Protein AF-A0AAE1Z8B3-F1 (afdb_monomer)

Mean predicted aligned error: 20.26 Å

pLDDT: mean 73.86, std 24.24, range [34.59, 98.69]

Radius of gyration: 44.52 Å; Cα contacts (8 Å, |Δi|>4): 5; chains: 1; bounding box: 112×36×107 Å

Secondary structure (DSSP, 8-state):
----------------------------------S--------PPPPHHHHTSHHHHHHHHHHHHHHHHHHHHHHHHHHHHHHHHHHHHHHHHHHHHHHHHHHHHHHHHHHHHHHHHHHHHHHHTS--------------------SSSSSS--

Structure (mmCIF, N/CA/C/O backbone):
data_AF-A0AAE1Z8B3-F1
#
_entry.id   AF-A0AAE1Z8B3-F1
#
loop_
_atom_site.group_PDB
_atom_site.id
_atom_site.type_symbol
_atom_site.label_atom_id
_atom_site.label_alt_id
_atom_site.label_comp_id
_atom_site.label_asym_id
_atom_site.label_entity_id
_atom_site.label_seq_id
_atom_site.pdbx_PDB_ins_code
_atom_site.Cartn_x
_atom_site.Cartn_y
_atom_site.Cartn_z
_atom_site.occupancy
_atom_site.B_iso_or_equiv
_atom_site.auth_seq_id
_atom_site.auth_comp_id
_atom_site.auth_asym_id
_atom_site.auth_atom_id
_atom_site.pdbx_PDB_model_num
ATOM 1 N N . MET A 1 1 ? -29.481 17.816 -47.065 1.00 35.88 1 MET A N 1
ATOM 2 C CA . MET A 1 1 ? -29.629 16.691 -48.016 1.00 35.88 1 MET A CA 1
ATOM 3 C C . MET A 1 1 ? -28.237 16.158 -48.322 1.00 35.88 1 MET A C 1
ATOM 5 O O . MET A 1 1 ? -27.374 16.988 -48.561 1.00 35.88 1 MET A O 1
ATOM 9 N N . SER A 1 2 ? -28.067 14.826 -48.310 1.00 35.00 2 SER A N 1
ATOM 10 C CA . SER A 1 2 ? -26.858 14.029 -48.640 1.00 35.00 2 SER A CA 1
ATOM 11 C C . SER A 1 2 ? -25.637 14.204 -47.714 1.00 35.00 2 SER A C 1
ATOM 13 O O . SER A 1 2 ? -25.143 15.313 -47.590 1.00 35.00 2 SER A O 1
ATOM 15 N N . ALA A 1 3 ? -25.164 13.232 -46.918 1.00 41.22 3 ALA A N 1
ATOM 16 C CA . ALA A 1 3 ? -24.846 11.794 -47.079 1.00 41.22 3 ALA A CA 1
ATOM 17 C C . ALA A 1 3 ? -23.378 11.544 -47.469 1.00 41.22 3 ALA A C 1
ATOM 19 O O . ALA A 1 3 ? -23.018 11.846 -48.595 1.00 41.22 3 ALA A O 1
ATOM 20 N N . PHE A 1 4 ? -22.605 10.947 -46.550 1.00 39.84 4 PHE A N 1
ATOM 21 C CA . PHE A 1 4 ? -21.457 10.039 -46.754 1.00 39.84 4 PHE A CA 1
ATOM 22 C C . PHE A 1 4 ? -21.287 9.273 -45.422 1.00 39.84 4 PHE A C 1
ATOM 24 O O . PHE A 1 4 ? -21.094 9.906 -44.391 1.00 39.84 4 PHE A O 1
ATOM 31 N N . GLN A 1 5 ? -21.778 8.035 -45.331 1.00 43.38 5 GLN A N 1
ATOM 32 C CA . GLN A 1 5 ? -21.128 6.749 -45.653 1.00 43.38 5 GLN A CA 1
ATOM 33 C C . GLN A 1 5 ? -20.282 6.185 -44.498 1.00 43.38 5 GLN A C 1
ATOM 35 O O . GLN A 1 5 ? -19.303 6.788 -44.071 1.00 43.38 5 GLN A O 1
ATOM 40 N N . ASP A 1 6 ? -20.722 5.008 -44.043 1.00 40.16 6 ASP A N 1
ATOM 41 C CA . ASP A 1 6 ? -20.091 4.079 -43.107 1.00 40.16 6 ASP A CA 1
ATOM 42 C C . ASP A 1 6 ? -18.701 3.614 -43.555 1.00 40.16 6 ASP A C 1
ATOM 44 O O . ASP A 1 6 ? -18.489 3.346 -44.738 1.00 40.16 6 ASP A O 1
ATOM 48 N N . VAL A 1 7 ? -17.822 3.372 -42.577 1.00 44.09 7 VAL A N 1
ATOM 49 C CA . VAL A 1 7 ? -16.905 2.221 -42.579 1.00 44.09 7 VAL A CA 1
ATOM 50 C C . VAL A 1 7 ? -16.695 1.730 -41.141 1.00 44.09 7 VAL A C 1
ATOM 52 O O . VAL A 1 7 ? -16.117 2.419 -40.303 1.00 44.09 7 VAL A O 1
ATOM 55 N N . ASP A 1 8 ? -17.169 0.514 -40.876 1.00 35.19 8 ASP A N 1
ATOM 56 C CA . ASP A 1 8 ? -16.829 -0.303 -39.712 1.00 35.19 8 ASP A CA 1
ATOM 57 C C . ASP A 1 8 ? -15.353 -0.736 -39.746 1.00 35.19 8 ASP A C 1
ATOM 59 O O . ASP A 1 8 ? -14.870 -1.156 -40.800 1.00 35.19 8 ASP A O 1
ATOM 63 N N . SER A 1 9 ? -14.670 -0.783 -38.592 1.00 38.78 9 SER A N 1
ATOM 64 C CA . SER A 1 9 ? -13.858 -1.964 -38.224 1.00 38.78 9 SER A CA 1
ATOM 65 C C . SER A 1 9 ? -13.187 -1.889 -36.845 1.00 38.78 9 SER A C 1
ATOM 67 O O . SER A 1 9 ? -12.157 -1.253 -36.660 1.00 38.78 9 SER A O 1
ATOM 69 N N . VAL A 1 10 ? -13.797 -2.630 -35.914 1.00 43.03 10 VAL A N 1
ATOM 70 C CA . VAL A 1 10 ? -13.224 -3.592 -34.944 1.00 43.03 10 VAL A CA 1
ATOM 71 C C . VAL A 1 10 ? -11.944 -3.263 -34.148 1.00 43.03 10 VAL A C 1
ATOM 73 O O . VAL A 1 10 ? -10.842 -3.217 -34.682 1.00 43.03 10 VAL A O 1
ATOM 76 N N . GLY A 1 11 ? -12.101 -3.275 -32.815 1.00 34.59 11 GLY A N 1
ATOM 77 C CA . GLY A 1 11 ? -11.044 -3.512 -31.814 1.00 34.59 11 GLY A CA 1
ATOM 78 C C . GLY A 1 11 ? -11.236 -2.649 -30.560 1.00 34.59 11 GLY A C 1
ATOM 79 O O . GLY A 1 11 ? -10.711 -1.550 -30.491 1.00 34.59 11 GLY A O 1
ATOM 80 N N . SER A 1 12 ? -12.134 -2.991 -29.623 1.00 40.28 12 SER A N 1
ATOM 81 C CA . SER A 1 12 ? -11.823 -3.773 -28.402 1.00 40.28 12 SER A CA 1
ATOM 82 C C . SER A 1 12 ? -10.457 -3.380 -27.808 1.00 40.28 12 SER A C 1
ATOM 84 O O . SER A 1 12 ? -9.436 -3.694 -28.401 1.00 40.28 12 SER A O 1
ATOM 86 N N . THR A 1 13 ? -10.332 -2.661 -26.694 1.00 40.56 13 THR A N 1
ATOM 87 C CA . THR A 1 13 ? -10.971 -2.865 -25.389 1.00 40.56 13 THR A CA 1
ATOM 88 C C . THR A 1 13 ? -11.213 -1.533 -24.680 1.00 40.56 13 THR A C 1
ATOM 90 O O . THR A 1 13 ? -10.333 -0.684 -24.598 1.00 40.56 13 THR A O 1
ATOM 93 N N . SER A 1 14 ? -12.414 -1.408 -24.136 1.00 44.34 14 SER A N 1
ATOM 94 C CA . SER A 1 14 ? -12.981 -0.286 -23.395 1.00 44.34 14 SER A CA 1
ATOM 95 C C . SER A 1 14 ? -12.083 0.341 -22.322 1.00 44.34 14 SER A C 1
ATOM 97 O O . SER A 1 14 ? -11.745 -0.299 -21.322 1.00 44.34 14 SER A O 1
ATOM 99 N N . ASP A 1 15 ? -11.850 1.642 -22.496 1.00 41.06 15 ASP A N 1
ATOM 100 C CA . ASP A 1 15 ? -11.595 2.622 -21.447 1.00 41.06 15 ASP A CA 1
ATOM 101 C C . ASP A 1 15 ? -12.687 2.551 -20.372 1.00 41.06 15 ASP A C 1
ATOM 103 O O . ASP A 1 15 ? -13.871 2.790 -20.629 1.00 41.06 15 ASP A O 1
ATOM 107 N N . VAL A 1 16 ? -12.294 2.243 -19.137 1.00 40.25 16 VAL A N 1
ATOM 108 C CA . VAL A 1 16 ? -13.182 2.335 -17.974 1.00 40.25 16 VAL A CA 1
ATOM 109 C C . VAL A 1 16 ? -13.319 3.812 -17.601 1.00 40.25 16 VAL A C 1
ATOM 111 O O . VAL A 1 16 ? -12.625 4.335 -16.733 1.00 40.25 16 VAL A O 1
ATOM 114 N N . SER A 1 17 ? -14.231 4.499 -18.284 1.00 38.84 17 SER A N 1
ATOM 115 C CA . SER A 1 17 ? -14.744 5.801 -17.863 1.00 38.84 17 SER A CA 1
ATOM 116 C C . SER A 1 17 ? -15.773 5.578 -16.757 1.00 38.84 17 SER A C 1
ATOM 118 O O . SER A 1 17 ? -16.904 5.172 -17.020 1.00 38.84 17 SER A O 1
ATOM 120 N N . ILE A 1 18 ? -15.392 5.810 -15.499 1.00 41.38 18 ILE A N 1
ATOM 121 C CA . ILE A 1 18 ? -16.330 5.749 -14.371 1.00 41.38 18 ILE A CA 1
ATOM 122 C C . ILE A 1 18 ? -17.178 7.026 -14.391 1.00 41.38 18 ILE A C 1
ATOM 124 O O . ILE A 1 18 ? -16.834 8.037 -13.781 1.00 41.38 18 ILE A O 1
ATOM 128 N N . ALA A 1 19 ? -18.294 6.985 -15.115 1.00 41.22 19 ALA A N 1
ATOM 129 C CA . ALA A 1 19 ? -19.344 7.985 -15.007 1.00 41.22 19 ALA A CA 1
ATOM 130 C C . ALA A 1 19 ? -20.072 7.797 -13.666 1.00 41.22 19 ALA A C 1
ATOM 132 O O . ALA A 1 19 ? -20.832 6.845 -13.481 1.00 41.22 19 ALA A O 1
ATOM 133 N N . ILE A 1 20 ? -19.843 8.711 -12.719 1.00 44.25 20 ILE A N 1
ATOM 134 C CA . ILE A 1 20 ? -20.653 8.821 -11.501 1.00 44.25 20 ILE A CA 1
ATOM 135 C C . ILE A 1 20 ? -22.022 9.356 -11.926 1.00 44.25 20 ILE A C 1
ATOM 137 O O . ILE A 1 20 ? -22.218 10.561 -12.073 1.00 44.25 20 ILE A O 1
ATOM 141 N N . THR A 1 21 ? -22.968 8.450 -12.160 1.00 43.41 21 THR A N 1
ATOM 142 C CA . THR A 1 21 ? -24.375 8.801 -12.353 1.00 43.41 21 THR A CA 1
ATOM 143 C C . THR A 1 21 ? -25.121 8.589 -11.041 1.00 43.41 21 THR A C 1
ATOM 145 O O . THR A 1 21 ? -25.318 7.477 -10.560 1.00 43.41 21 THR A O 1
ATOM 148 N N . SER A 1 22 ? -25.505 9.705 -10.427 1.00 45.56 22 SER A N 1
ATOM 149 C CA . SER A 1 22 ? -26.472 9.752 -9.336 1.00 45.56 22 SER A CA 1
ATOM 150 C C . SER A 1 22 ? -27.870 9.452 -9.882 1.00 45.56 22 SER A C 1
ATOM 152 O O . SER A 1 22 ? -28.371 10.216 -10.705 1.00 45.56 22 SER A O 1
ATOM 154 N N . SER A 1 23 ? -28.519 8.385 -9.414 1.00 41.25 23 SER A N 1
ATOM 155 C CA . SER A 1 23 ? -29.980 8.173 -9.476 1.00 41.25 23 SER A CA 1
ATOM 156 C C . SER A 1 23 ? -30.332 7.014 -8.541 1.00 41.25 23 SER A C 1
ATOM 158 O O . SER A 1 23 ? -29.792 5.923 -8.669 1.00 41.25 23 SER A O 1
ATOM 160 N N . SER A 1 24 ? -30.891 7.320 -7.372 1.00 43.62 24 SER A N 1
ATOM 161 C CA . SER A 1 24 ? -32.326 7.458 -7.073 1.00 43.62 24 SER A CA 1
ATOM 162 C C . SER A 1 24 ? -32.926 6.114 -6.646 1.00 43.62 24 SER A C 1
ATOM 164 O O . SER A 1 24 ? -32.829 5.094 -7.319 1.00 43.62 24 SER A O 1
ATOM 166 N N . ALA A 1 25 ? -33.454 6.112 -5.423 1.00 53.47 25 ALA A N 1
ATOM 167 C CA . ALA A 1 25 ? -33.958 4.935 -4.741 1.00 53.47 25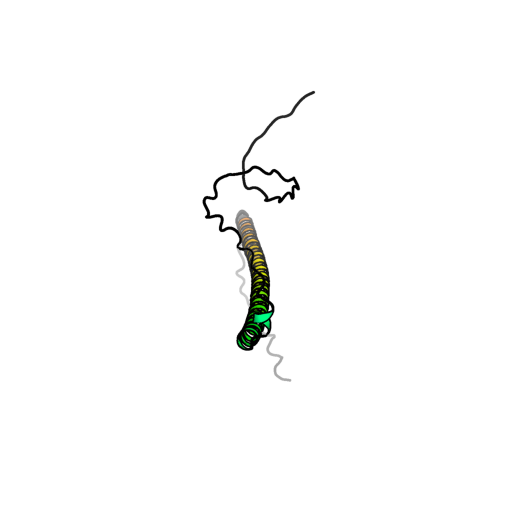 ALA A CA 1
ATOM 168 C C . ALA A 1 25 ? -35.072 4.260 -5.550 1.00 53.47 25 ALA A C 1
ATOM 170 O O . ALA A 1 25 ? -36.064 4.899 -5.889 1.00 53.47 25 ALA A O 1
ATOM 171 N N . SER A 1 26 ? -34.933 2.957 -5.786 1.00 46.88 26 SER A N 1
ATOM 172 C CA . SER A 1 26 ? -36.046 2.083 -6.150 1.00 46.88 26 SER A CA 1
ATOM 173 C C . SER A 1 26 ? -36.059 0.919 -5.172 1.00 46.88 26 SER A C 1
ATOM 175 O O . SER A 1 26 ? -35.168 0.072 -5.157 1.00 46.88 26 SER A O 1
ATOM 177 N N . ALA A 1 27 ? -37.038 0.962 -4.272 1.00 54.38 27 ALA A N 1
ATOM 178 C CA . ALA A 1 27 ? -37.368 -0.126 -3.377 1.00 54.38 27 ALA A CA 1
ATOM 179 C C . ALA A 1 27 ? -38.145 -1.170 -4.182 1.00 54.38 27 ALA A C 1
ATOM 181 O O . ALA A 1 27 ? -39.362 -1.073 -4.303 1.00 54.38 27 ALA A O 1
ATOM 182 N N . GLU A 1 28 ? -37.443 -2.159 -4.723 1.00 45.84 28 GLU A N 1
ATOM 183 C CA . GLU A 1 28 ? -38.076 -3.398 -5.162 1.00 45.84 28 GLU A CA 1
ATOM 184 C C . GLU A 1 28 ? -37.699 -4.499 -4.176 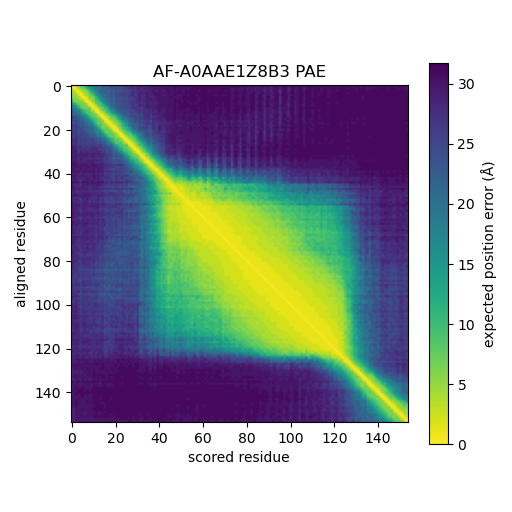1.00 45.84 28 GLU A C 1
ATOM 186 O O . GLU A 1 28 ? -36.536 -4.874 -4.009 1.00 45.84 28 GLU A O 1
ATOM 191 N N . GLY A 1 29 ? -38.715 -4.939 -3.432 1.00 56.16 29 GLY A N 1
ATOM 192 C CA . GLY A 1 29 ? -38.633 -6.057 -2.512 1.00 56.16 29 GLY A CA 1
ATOM 193 C C . GLY A 1 29 ? -38.320 -7.329 -3.284 1.00 56.16 29 GLY A C 1
ATOM 194 O O . GLY A 1 29 ? -39.188 -7.904 -3.928 1.00 56.16 29 GLY A O 1
ATOM 195 N N . SER A 1 30 ? -37.069 -7.771 -3.198 1.00 53.62 30 SER A N 1
ATOM 196 C CA . SER A 1 30 ? -36.680 -9.130 -3.552 1.00 53.62 30 SER A CA 1
ATOM 197 C C . SER A 1 30 ? -36.809 -9.999 -2.305 1.00 53.62 30 SER A C 1
ATOM 199 O O . SER A 1 30 ? -35.861 -10.172 -1.532 1.00 53.62 30 SER A O 1
ATOM 201 N N . ASP A 1 31 ? -38.007 -10.541 -2.117 1.00 56.28 31 ASP A N 1
ATOM 202 C CA . ASP A 1 31 ? -38.285 -11.626 -1.187 1.00 56.28 31 ASP A CA 1
ATOM 203 C C . ASP A 1 31 ? -37.477 -12.863 -1.587 1.00 56.28 31 ASP A C 1
ATOM 205 O O . ASP A 1 31 ? -37.822 -13.541 -2.547 1.00 56.28 31 ASP A O 1
ATOM 209 N N . CYS A 1 32 ? -36.386 -13.139 -0.869 1.00 54.72 32 CYS A N 1
ATOM 210 C CA . CYS A 1 32 ? -35.898 -14.486 -0.533 1.00 54.72 32 CYS A CA 1
ATOM 211 C C . CYS A 1 32 ? -34.593 -14.383 0.270 1.00 54.72 32 CYS A C 1
ATOM 213 O O . CYS A 1 32 ? -33.498 -14.676 -0.201 1.00 54.72 32 CYS A O 1
ATOM 215 N N . CYS A 1 33 ? -34.713 -13.995 1.538 1.00 44.44 33 CYS A N 1
ATOM 216 C CA . CYS A 1 33 ? -33.738 -14.372 2.554 1.00 44.44 33 CYS A CA 1
ATOM 217 C C . CYS A 1 33 ? -34.459 -15.190 3.616 1.00 44.44 33 CYS A C 1
ATOM 219 O O . CYS A 1 33 ? -34.925 -14.656 4.618 1.00 44.44 33 CYS A O 1
ATOM 221 N N . SER A 1 34 ? -34.498 -16.511 3.440 1.00 53.41 34 SER A N 1
ATOM 222 C CA . SER A 1 34 ? -34.797 -17.446 4.529 1.00 53.41 34 SER A CA 1
ATOM 223 C C . SER A 1 34 ? -33.608 -17.534 5.499 1.00 53.41 34 SER A C 1
ATOM 225 O O . SER A 1 34 ? -33.146 -18.614 5.850 1.00 53.41 34 SER A O 1
ATOM 227 N N . SER A 1 35 ? -33.075 -16.388 5.928 1.00 63.22 35 SER A N 1
ATOM 228 C CA . SER A 1 35 ? -32.294 -16.321 7.158 1.00 63.22 35 SER A CA 1
ATOM 229 C C . SER A 1 35 ? -33.293 -16.240 8.303 1.00 63.22 35 SER A C 1
ATOM 231 O O . SER A 1 35 ? -34.241 -15.460 8.203 1.00 63.22 35 SER A O 1
ATOM 233 N N . PRO A 1 36 ? -33.121 -16.990 9.405 1.00 59.31 36 PRO A N 1
ATOM 234 C CA . PRO A 1 36 ? -33.946 -16.788 10.581 1.00 59.31 36 PRO A CA 1
ATOM 235 C C . PRO A 1 36 ? -33.818 -15.321 10.987 1.00 59.31 36 PRO A C 1
ATOM 237 O O . PRO A 1 36 ? -32.760 -14.900 11.463 1.00 59.31 36 PRO A O 1
ATOM 240 N N . CYS A 1 37 ? -34.880 -14.540 10.781 1.00 59.06 37 CYS A N 1
ATOM 241 C CA . CYS A 1 37 ? -35.036 -13.213 11.346 1.00 59.06 37 CYS A CA 1
ATOM 242 C C . CYS A 1 37 ? -35.009 -13.385 12.863 1.00 59.06 37 CYS A C 1
ATOM 244 O O . CYS A 1 37 ? -36.045 -13.528 13.510 1.00 59.06 37 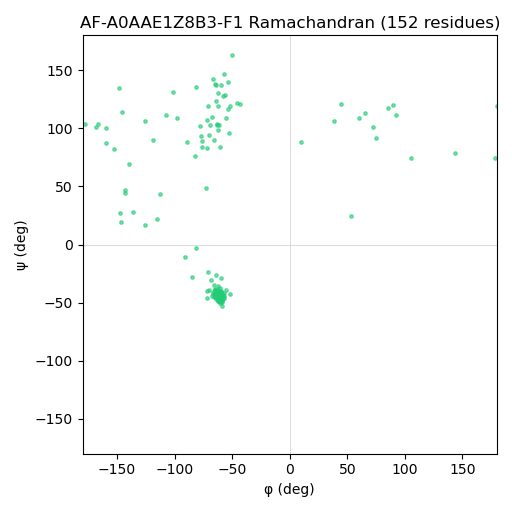CYS A O 1
ATOM 246 N N . ARG A 1 38 ? -33.810 -13.443 13.453 1.00 62.84 38 ARG A N 1
ATOM 247 C CA . ARG A 1 38 ? -33.657 -13.367 14.897 1.00 62.84 38 ARG A CA 1
ATOM 248 C C . ARG A 1 38 ? -34.179 -11.996 15.267 1.00 62.84 38 ARG A C 1
ATOM 250 O O . ARG A 1 38 ? -33.510 -10.992 15.027 1.00 62.84 38 ARG A O 1
ATOM 257 N N . SER A 1 39 ? -35.395 -11.974 15.807 1.00 68.94 39 SER A N 1
ATOM 258 C CA . SER A 1 39 ? -35.973 -10.793 16.422 1.00 68.94 39 SER A CA 1
ATOM 259 C C . SER A 1 39 ? -34.885 -10.154 17.277 1.00 68.94 39 SER A C 1
ATOM 261 O O . SER A 1 39 ? -34.244 -10.806 18.110 1.00 68.94 39 SER A O 1
ATOM 263 N N . ARG A 1 40 ? -34.569 -8.896 16.966 1.00 68.31 40 ARG A N 1
ATOM 264 C CA . ARG A 1 40 ? -33.513 -8.147 17.637 1.00 68.31 40 ARG A CA 1
ATOM 265 C C . ARG A 1 40 ? -33.939 -8.050 19.098 1.00 68.31 40 ARG A C 1
ATOM 267 O O . ARG A 1 40 ? -34.817 -7.253 19.423 1.00 68.31 40 ARG A O 1
ATOM 274 N N . LYS A 1 41 ? -33.405 -8.931 19.957 1.00 69.00 41 LYS A N 1
ATOM 275 C CA . LYS A 1 41 ? -33.736 -8.945 21.385 1.00 69.00 41 LYS A CA 1
ATOM 276 C C . LYS A 1 41 ? -33.478 -7.538 21.899 1.00 69.00 41 LYS A C 1
ATOM 278 O O . LYS A 1 41 ? -32.350 -7.048 21.818 1.00 69.00 41 LYS A O 1
ATOM 283 N N . ARG A 1 42 ? -34.533 -6.867 22.365 1.00 73.56 42 ARG A N 1
ATOM 284 C CA . ARG A 1 42 ? -34.360 -5.615 23.090 1.00 73.56 42 ARG A CA 1
ATOM 285 C C . ARG A 1 42 ? -33.558 -5.982 24.331 1.00 73.56 42 ARG A C 1
ATOM 287 O O . ARG A 1 42 ? -33.964 -6.861 25.085 1.00 73.56 42 ARG A O 1
ATOM 294 N N . TYR A 1 43 ? -32.378 -5.392 24.474 1.00 75.06 43 TYR A N 1
ATOM 295 C CA . TYR A 1 43 ? -31.608 -5.555 25.694 1.00 75.06 43 TYR A CA 1
ATOM 296 C C . TYR A 1 43 ? -32.387 -4.847 26.794 1.00 75.06 43 TYR A C 1
ATOM 298 O O . TYR A 1 43 ? -32.513 -3.623 26.773 1.00 75.06 43 TYR A O 1
ATOM 306 N N . GLU A 1 44 ? -32.958 -5.619 27.710 1.00 79.81 44 GLU A N 1
ATOM 307 C CA . GLU A 1 44 ? -33.567 -5.057 28.904 1.00 79.81 44 GLU A CA 1
ATOM 308 C C . GLU A 1 44 ? -32.485 -4.391 29.754 1.00 79.81 44 GLU A C 1
ATOM 310 O O . GLU A 1 44 ? -31.361 -4.889 29.894 1.00 79.81 44 GLU A O 1
ATOM 315 N N . CYS A 1 45 ? -32.818 -3.220 30.293 1.00 80.94 45 CYS A N 1
ATOM 316 C CA . CYS A 1 45 ? -31.936 -2.518 31.206 1.00 80.94 45 CYS A CA 1
ATOM 317 C C . CYS A 1 45 ? -31.715 -3.378 32.450 1.00 80.94 45 CYS A C 1
ATOM 319 O O . CYS A 1 45 ? -32.667 -3.839 33.073 1.00 80.94 45 CYS A O 1
ATOM 321 N N . VAL A 1 46 ? -30.449 -3.546 32.837 1.00 84.62 46 VAL A N 1
ATOM 322 C CA . VAL A 1 46 ? -30.101 -4.197 34.105 1.00 84.62 46 VAL A CA 1
ATOM 323 C C . VAL A 1 46 ? -30.810 -3.448 35.246 1.00 84.62 46 VAL A C 1
ATOM 325 O O . VAL A 1 46 ? -30.664 -2.222 35.308 1.00 84.62 46 VAL A O 1
ATOM 328 N N . PRO A 1 47 ? -31.546 -4.136 36.139 1.00 89.81 47 PRO A N 1
ATOM 329 C CA . PRO A 1 47 ? -32.197 -3.516 37.292 1.00 89.81 47 PRO A CA 1
ATOM 330 C C . PRO A 1 47 ? -31.225 -2.703 38.158 1.00 89.81 47 PRO A C 1
ATOM 332 O O . PRO A 1 47 ? -30.098 -3.136 38.404 1.00 89.81 47 PRO A O 1
ATOM 335 N N . GLU A 1 48 ? -31.662 -1.537 38.645 1.00 85.12 48 GLU A N 1
ATOM 336 C CA . GLU A 1 48 ? -30.873 -0.617 39.491 1.00 85.12 48 GLU A CA 1
ATOM 337 C C . GLU A 1 48 ? -30.240 -1.318 40.704 1.00 85.12 48 GLU A C 1
ATOM 339 O O . GLU A 1 48 ? -29.053 -1.139 40.972 1.00 85.12 48 GLU A O 1
ATOM 344 N N . SER A 1 49 ? -30.999 -2.189 41.374 1.00 87.12 49 SER A N 1
ATOM 345 C CA . SER A 1 49 ? -30.555 -2.948 42.551 1.00 87.12 49 SER A CA 1
ATOM 346 C C . SER A 1 49 ? -29.344 -3.844 42.284 1.00 87.12 49 SER A C 1
ATOM 348 O O . SER A 1 49 ? -28.539 -4.088 43.177 1.00 87.12 49 SER A O 1
ATOM 350 N N . ILE A 1 50 ? -29.183 -4.320 41.048 1.00 86.81 50 ILE A N 1
ATOM 351 C CA . ILE A 1 50 ? -28.077 -5.197 40.655 1.00 86.81 50 ILE A CA 1
ATOM 352 C C . ILE A 1 50 ? -26.839 -4.369 40.295 1.00 86.81 50 ILE A C 1
ATOM 354 O O . ILE A 1 50 ? -25.711 -4.829 40.491 1.00 86.81 50 ILE A O 1
ATOM 358 N N . LYS A 1 51 ? -27.019 -3.125 39.826 1.00 87.12 51 LYS A N 1
ATOM 359 C CA . LYS A 1 51 ? -25.919 -2.254 39.381 1.00 87.12 51 LYS A CA 1
ATOM 360 C C . LYS A 1 51 ? -24.950 -1.874 40.501 1.00 87.12 51 LYS A C 1
ATOM 362 O O . LYS A 1 51 ? -23.790 -1.585 40.214 1.00 87.12 51 LYS A O 1
ATOM 367 N N . THR A 1 52 ? -25.414 -1.874 41.747 1.00 88.94 52 THR A N 1
ATOM 368 C CA . THR A 1 52 ? -24.612 -1.540 42.931 1.00 88.94 52 THR A CA 1
ATOM 369 C C . THR A 1 52 ? -23.942 -2.761 43.560 1.00 88.94 52 THR A C 1
ATOM 371 O O . THR A 1 52 ? -23.062 -2.603 44.403 1.00 88.94 52 THR A O 1
ATOM 374 N N . THR A 1 53 ? -24.303 -3.982 43.141 1.00 94.38 53 THR A N 1
ATOM 375 C CA . THR A 1 53 ? -23.711 -5.199 43.707 1.00 94.38 53 THR A CA 1
ATOM 376 C C . THR A 1 53 ? -22.207 -5.271 43.396 1.00 94.38 53 THR A C 1
ATOM 378 O O . THR A 1 53 ? -21.803 -5.020 42.253 1.00 94.38 53 THR A O 1
ATOM 381 N N . PRO A 1 54 ? -21.351 -5.658 44.364 1.00 95.19 54 PRO A N 1
ATOM 382 C CA . PRO A 1 54 ? -19.899 -5.667 44.171 1.00 95.19 54 PRO A CA 1
ATOM 383 C C . PRO A 1 54 ? -19.456 -6.502 42.964 1.00 95.19 54 PRO A C 1
ATOM 385 O O . PRO A 1 54 ? -18.591 -6.081 42.199 1.00 95.19 54 PRO A O 1
ATOM 388 N N . ASN A 1 55 ? -20.096 -7.656 42.740 1.00 94.75 55 ASN A N 1
ATOM 389 C CA . ASN A 1 55 ? -19.787 -8.540 41.615 1.00 94.75 55 ASN A CA 1
ATOM 390 C C . ASN A 1 55 ? -20.040 -7.849 40.264 1.00 94.75 55 ASN A C 1
ATOM 392 O O . ASN A 1 55 ? -19.146 -7.817 39.411 1.00 94.75 55 ASN A O 1
ATOM 396 N N . TYR A 1 56 ? -21.212 -7.225 40.097 1.00 94.25 56 TYR A N 1
ATOM 397 C CA . TYR A 1 56 ? -21.543 -6.486 38.881 1.00 94.25 56 TYR A CA 1
ATOM 398 C C . TYR A 1 56 ? -20.561 -5.335 38.649 1.00 94.25 56 TYR A C 1
ATOM 400 O O . TYR A 1 56 ? -20.034 -5.186 37.545 1.00 94.25 56 TYR A O 1
ATOM 408 N N . VAL A 1 57 ? -20.237 -4.563 39.691 1.00 94.94 57 VAL A N 1
ATOM 409 C CA . VAL A 1 57 ? -19.260 -3.468 39.604 1.00 94.94 57 VAL A CA 1
ATOM 410 C C . VAL A 1 57 ? -17.891 -3.991 39.154 1.00 94.94 57 VAL A C 1
ATOM 412 O O . VAL A 1 57 ? -17.332 -3.492 38.170 1.00 94.94 57 VAL A O 1
ATOM 415 N N . SER A 1 58 ? -17.370 -5.051 39.780 1.00 97.12 58 SER A N 1
ATOM 416 C CA . SER A 1 58 ? -16.103 -5.675 39.379 1.00 97.12 58 SER A CA 1
ATOM 417 C C . SER A 1 58 ? -16.142 -6.215 37.946 1.00 97.12 58 SER A C 1
ATOM 419 O O . SER A 1 58 ? -15.153 -6.118 37.213 1.00 97.12 58 SER A O 1
ATOM 421 N N . GLN A 1 59 ? -17.270 -6.777 37.506 1.00 96.19 59 GLN A N 1
ATOM 422 C CA . GLN A 1 59 ? -17.443 -7.250 36.134 1.00 96.19 59 GLN A CA 1
ATOM 423 C C . GLN A 1 59 ? -17.438 -6.090 35.130 1.00 96.19 59 GLN A C 1
ATOM 425 O O . GLN A 1 59 ? -16.766 -6.178 34.100 1.00 96.19 59 GLN A O 1
ATOM 430 N N . ARG A 1 60 ? -18.110 -4.973 35.434 1.00 96.19 60 ARG A N 1
ATOM 431 C CA . ARG A 1 60 ? -18.124 -3.772 34.583 1.00 96.19 60 ARG A CA 1
ATOM 432 C C . ARG A 1 60 ? -16.750 -3.123 34.479 1.00 96.19 60 ARG A C 1
ATOM 434 O O . ARG A 1 60 ? -16.375 -2.712 33.383 1.00 96.19 60 ARG A O 1
ATOM 441 N N . ILE A 1 61 ? -15.983 -3.071 35.568 1.00 96.94 61 ILE A N 1
ATOM 442 C CA . ILE A 1 61 ? -14.604 -2.559 35.556 1.00 96.94 61 ILE A CA 1
ATOM 443 C C . ILE A 1 61 ? -13.722 -3.427 34.651 1.00 96.94 61 ILE A C 1
ATOM 445 O O . ILE A 1 61 ? -13.047 -2.903 33.759 1.00 96.94 61 ILE A O 1
ATOM 449 N N . ARG A 1 62 ? -13.779 -4.758 34.814 1.00 97.69 62 ARG A N 1
ATOM 450 C CA . ARG A 1 62 ? -13.043 -5.704 33.961 1.00 97.69 62 ARG A CA 1
ATOM 451 C C . ARG A 1 62 ? -13.433 -5.563 32.493 1.00 97.69 62 ARG A C 1
ATOM 453 O O . ARG A 1 62 ? -12.558 -5.444 31.639 1.00 97.69 62 ARG A O 1
ATOM 460 N N . ASN A 1 63 ? -14.732 -5.502 32.203 1.00 97.69 63 ASN A N 1
ATOM 461 C CA . ASN A 1 63 ? -15.230 -5.344 30.841 1.00 97.69 63 ASN A CA 1
ATOM 462 C C . ASN A 1 63 ? -14.790 -4.007 30.225 1.00 97.69 63 ASN A C 1
ATOM 464 O O . ASN A 1 63 ? -14.270 -3.994 29.115 1.00 97.69 63 ASN A O 1
ATOM 468 N N . ARG A 1 64 ? -14.892 -2.892 30.960 1.00 98.06 64 ARG A N 1
ATOM 469 C CA . ARG A 1 64 ? -14.437 -1.575 30.488 1.00 98.06 64 ARG A CA 1
ATOM 470 C C . ARG A 1 64 ? -12.943 -1.575 30.161 1.00 98.06 64 ARG A C 1
ATOM 472 O O . ARG A 1 64 ? -12.545 -1.008 29.145 1.00 98.06 64 ARG A O 1
ATOM 479 N N . SER A 1 65 ? -12.129 -2.229 30.991 1.00 98.06 65 SER A N 1
ATOM 480 C CA . SER A 1 65 ? -10.693 -2.401 30.742 1.00 98.06 65 SER A CA 1
ATOM 481 C C . SER A 1 65 ? -10.431 -3.243 29.489 1.00 98.06 65 SER A C 1
ATOM 483 O O . SER A 1 65 ? -9.662 -2.831 28.620 1.00 98.06 65 SER A O 1
ATOM 485 N N . ALA A 1 66 ? -11.128 -4.373 29.338 1.00 98.19 66 ALA A N 1
ATOM 486 C CA . ALA A 1 66 ? -11.012 -5.238 28.165 1.00 98.19 66 ALA A CA 1
ATOM 487 C C . ALA A 1 66 ? -11.415 -4.516 26.869 1.00 98.19 66 ALA A C 1
ATOM 489 O O . ALA A 1 66 ? -10.679 -4.564 25.886 1.00 98.19 66 ALA A O 1
ATOM 490 N N . VAL A 1 67 ? -12.529 -3.777 26.882 1.00 98.19 67 VAL A N 1
ATOM 491 C CA . VAL A 1 67 ? -12.996 -2.989 25.731 1.00 98.19 67 VAL A CA 1
ATOM 492 C C . VAL A 1 67 ? -11.995 -1.896 25.369 1.00 98.19 67 VAL A C 1
ATOM 494 O O . VAL A 1 67 ? -11.719 -1.699 24.188 1.00 98.19 67 VAL A O 1
ATOM 497 N N . ARG A 1 68 ? -11.410 -1.203 26.356 1.00 98.00 68 ARG A N 1
ATOM 498 C CA . ARG A 1 68 ? -10.367 -0.199 26.095 1.00 98.00 68 ARG A CA 1
ATOM 499 C C . ARG A 1 68 ? -9.154 -0.831 25.411 1.00 98.00 68 ARG A C 1
ATOM 501 O O . ARG A 1 68 ? -8.737 -0.346 24.367 1.00 98.00 68 ARG A O 1
ATOM 508 N N . LYS A 1 69 ? -8.636 -1.939 25.952 1.00 97.94 69 LYS A N 1
ATOM 509 C CA . LYS A 1 69 ? -7.497 -2.668 25.364 1.00 97.94 69 LYS A CA 1
ATOM 510 C C . LYS A 1 69 ? -7.793 -3.144 23.944 1.00 97.94 69 LYS A C 1
ATOM 512 O O . LYS A 1 69 ? -6.946 -3.008 23.069 1.00 97.94 69 LYS A O 1
ATOM 517 N N . PHE A 1 70 ? -8.995 -3.671 23.712 1.00 98.06 70 PHE A N 1
ATOM 518 C CA . PHE A 1 70 ? -9.426 -4.097 22.386 1.00 98.06 70 PHE A CA 1
ATOM 519 C C . PHE A 1 70 ? -9.425 -2.929 21.396 1.00 98.06 70 PHE A C 1
ATOM 521 O O . PHE A 1 70 ? -8.838 -3.046 20.328 1.00 98.06 70 PHE A O 1
ATOM 528 N N . ARG A 1 71 ? -10.011 -1.783 21.767 1.00 98.00 71 ARG A N 1
ATOM 529 C CA . ARG A 1 71 ? -10.063 -0.595 20.900 1.00 98.00 71 ARG A CA 1
ATOM 530 C C . ARG A 1 71 ? -8.675 -0.075 20.536 1.00 98.00 71 ARG A C 1
ATOM 532 O O . ARG A 1 71 ? -8.427 0.184 19.364 1.00 98.00 71 ARG A O 1
ATOM 539 N N . GLU A 1 72 ? -7.769 0.019 21.507 1.00 97.69 72 GLU A N 1
ATOM 540 C CA . GLU A 1 72 ? -6.383 0.432 21.249 1.00 97.69 72 GLU A CA 1
ATOM 541 C C . GLU A 1 72 ? -5.653 -0.558 20.332 1.00 97.69 72 GLU A C 1
ATOM 543 O O . GLU A 1 72 ? -4.990 -0.164 19.370 1.00 97.69 72 GLU A 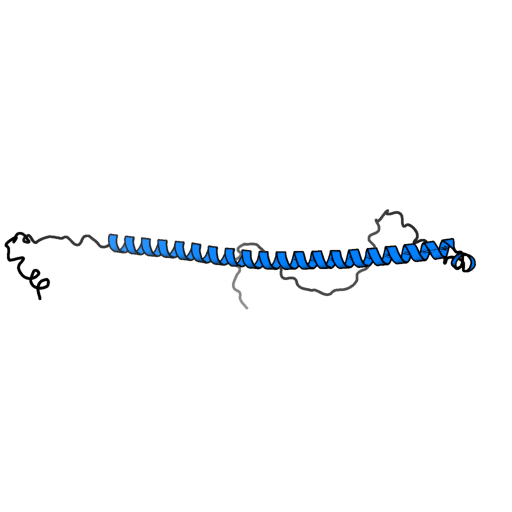O 1
ATOM 548 N N . LYS A 1 73 ? -5.825 -1.866 20.565 1.00 97.81 73 LYS A N 1
ATOM 549 C CA . LYS A 1 73 ? -5.252 -2.898 19.693 1.00 97.81 73 LYS A CA 1
ATOM 550 C C . LYS A 1 73 ? -5.788 -2.785 18.265 1.00 97.81 73 LYS A C 1
ATOM 552 O O . LYS A 1 73 ? -5.003 -2.831 17.323 1.00 97.81 73 LYS A O 1
ATOM 557 N N . SER A 1 74 ? -7.094 -2.606 18.091 1.00 97.00 74 SER A N 1
ATOM 558 C CA . SER A 1 74 ? -7.699 -2.454 16.766 1.00 97.00 74 SER A CA 1
ATOM 559 C C . SER A 1 74 ? -7.201 -1.194 16.059 1.00 97.00 74 SER A C 1
ATOM 561 O O . SER A 1 74 ? -6.798 -1.278 14.905 1.00 97.00 74 SER A O 1
ATOM 563 N N . LYS A 1 75 ? -7.124 -0.054 16.759 1.00 97.25 75 LYS A N 1
ATOM 564 C CA . LYS A 1 75 ? -6.611 1.205 16.196 1.00 97.25 75 LYS A CA 1
ATOM 565 C C . LYS A 1 75 ? -5.155 1.081 15.744 1.00 97.25 75 LYS A C 1
ATOM 567 O O . LYS A 1 75 ? -4.810 1.484 14.640 1.00 97.25 75 LYS A O 1
ATOM 572 N N . THR A 1 76 ? -4.303 0.498 16.584 1.00 96.94 76 THR A N 1
ATOM 573 C CA . THR A 1 76 ? -2.882 0.299 16.251 1.00 96.94 76 THR A CA 1
ATOM 574 C C . THR A 1 76 ? -2.669 -0.726 15.141 1.00 96.94 76 THR A C 1
ATOM 576 O O . THR A 1 76 ? -1.710 -0.604 14.385 1.00 96.94 76 THR A O 1
ATOM 579 N N . THR A 1 77 ? -3.548 -1.723 15.027 1.00 97.56 77 THR A N 1
ATOM 580 C CA . THR A 1 77 ? -3.502 -2.703 13.934 1.00 97.56 77 THR A CA 1
ATOM 581 C C . THR A 1 77 ? -3.923 -2.066 12.614 1.00 97.56 77 THR A C 1
ATOM 583 O O . THR A 1 77 ? -3.207 -2.232 11.634 1.00 97.56 77 THR A O 1
ATOM 586 N N . ALA A 1 78 ? -5.013 -1.291 12.606 1.00 97.56 78 ALA A N 1
ATOM 587 C CA . ALA A 1 78 ? -5.472 -0.569 11.421 1.00 97.56 78 ALA A CA 1
ATOM 588 C C . ALA A 1 78 ? -4.395 0.394 10.906 1.00 97.56 78 ALA A C 1
ATOM 590 O O . ALA A 1 78 ? -4.005 0.303 9.749 1.00 97.56 78 ALA A O 1
ATOM 591 N N . LYS A 1 79 ? -3.809 1.206 11.798 1.00 97.50 79 LYS A N 1
ATOM 592 C CA . LYS A 1 79 ? -2.715 2.110 11.424 1.00 97.50 79 LYS A CA 1
ATOM 593 C C . LYS A 1 79 ? -1.522 1.364 10.814 1.00 97.50 79 LYS A C 1
ATOM 595 O O . LYS A 1 79 ? -1.005 1.763 9.785 1.00 97.50 79 LYS A O 1
ATOM 600 N N . ARG A 1 80 ? -1.105 0.238 11.409 1.00 97.88 80 ARG A N 1
ATOM 601 C CA . ARG A 1 80 ? -0.006 -0.570 10.850 1.00 97.88 80 ARG A CA 1
ATOM 602 C C . ARG A 1 80 ? -0.319 -1.122 9.460 1.00 97.88 80 ARG A C 1
ATOM 604 O O . ARG A 1 80 ? 0.595 -1.254 8.656 1.00 97.88 80 ARG A O 1
ATOM 611 N N . GLN A 1 81 ? -1.571 -1.483 9.194 1.00 98.06 81 GLN A N 1
ATOM 612 C CA . GLN A 1 81 ? -1.990 -1.948 7.872 1.00 98.06 81 GLN A CA 1
ATOM 613 C C . GLN A 1 81 ? -1.993 -0.806 6.851 1.00 98.06 81 GLN A C 1
ATOM 615 O O . GLN A 1 81 ? -1.553 -1.016 5.726 1.00 98.06 81 GLN A O 1
ATOM 620 N N . GLU A 1 82 ? -2.426 0.390 7.252 1.00 98.00 82 GLU A N 1
ATOM 621 C CA . GLU A 1 82 ? -2.343 1.602 6.427 1.00 98.00 82 GLU A CA 1
ATOM 622 C C . GLU A 1 82 ? -0.885 1.932 6.077 1.00 98.00 82 GLU A C 1
ATOM 624 O O . GLU A 1 82 ? -0.559 2.035 4.896 1.00 98.00 82 GLU A O 1
ATOM 629 N N . ASP A 1 83 ? 0.011 1.971 7.070 1.00 98.19 83 ASP A N 1
ATOM 630 C CA . ASP A 1 83 ? 1.441 2.251 6.866 1.00 98.19 83 ASP A CA 1
ATOM 631 C C . ASP A 1 83 ? 2.095 1.215 5.917 1.00 98.19 83 ASP A C 1
ATOM 633 O O . ASP A 1 83 ? 2.918 1.544 5.060 1.00 98.19 83 ASP A O 1
ATOM 637 N N . GLN A 1 84 ? 1.724 -0.067 6.045 1.00 98.38 84 GLN A N 1
ATOM 638 C CA . GLN A 1 84 ? 2.209 -1.132 5.157 1.00 98.38 84 GLN A CA 1
ATOM 639 C C . GLN A 1 84 ? 1.697 -0.975 3.726 1.00 98.38 84 GLN A C 1
ATOM 641 O O . GLN A 1 84 ? 2.454 -1.208 2.780 1.00 98.38 84 GLN A O 1
ATOM 646 N N . LEU A 1 85 ? 0.428 -0.600 3.563 1.00 98.31 85 LEU A N 1
ATOM 647 C CA . LEU A 1 85 ? -0.168 -0.365 2.255 1.00 98.31 85 LEU A CA 1
ATOM 648 C C . LEU A 1 85 ? 0.498 0.827 1.562 1.00 98.31 85 LEU A C 1
ATOM 650 O O . LEU A 1 85 ? 0.851 0.723 0.390 1.00 98.31 85 LEU A O 1
ATOM 654 N N . GLU A 1 86 ? 0.730 1.920 2.287 1.00 98.38 86 GLU A N 1
ATOM 655 C CA . GLU A 1 86 ? 1.418 3.103 1.769 1.00 98.38 86 GLU A CA 1
ATOM 656 C C . GLU A 1 86 ? 2.835 2.764 1.286 1.00 98.38 86 GLU A C 1
ATOM 658 O O . GLU A 1 86 ? 3.206 3.085 0.153 1.00 98.38 86 GLU A O 1
ATOM 663 N N . LEU A 1 87 ? 3.604 2.022 2.091 1.00 98.38 87 LEU A N 1
ATOM 664 C CA . LEU A 1 87 ? 4.935 1.560 1.697 1.00 98.38 87 LEU A CA 1
ATOM 665 C C . LEU A 1 87 ? 4.889 0.681 0.438 1.00 98.38 87 LEU A C 1
ATOM 667 O O . LEU A 1 87 ? 5.755 0.794 -0.435 1.00 98.38 87 LEU A O 1
ATOM 671 N N . LEU A 1 88 ? 3.899 -0.208 0.339 1.00 98.56 88 LEU A N 1
ATOM 672 C CA . LEU A 1 88 ? 3.736 -1.084 -0.817 1.00 98.56 88 LEU A CA 1
ATOM 673 C C . LEU A 1 88 ? 3.414 -0.280 -2.084 1.00 98.56 88 LEU A C 1
ATOM 675 O O . LEU A 1 88 ? 3.997 -0.545 -3.134 1.00 98.56 88 LEU A O 1
ATOM 679 N N . LEU A 1 89 ? 2.538 0.722 -1.979 1.00 98.44 89 LEU A N 1
ATOM 680 C CA . LEU A 1 89 ? 2.184 1.614 -3.084 1.00 98.44 89 LEU A CA 1
ATOM 681 C C . LEU A 1 89 ? 3.390 2.422 -3.565 1.00 98.44 89 LEU A C 1
ATOM 683 O O . LEU A 1 89 ? 3.621 2.511 -4.771 1.00 98.44 89 LEU A O 1
ATOM 687 N N . TYR A 1 90 ? 4.196 2.944 -2.639 1.00 98.44 90 TYR A N 1
ATOM 688 C CA . TYR A 1 90 ? 5.430 3.646 -2.984 1.00 98.44 90 TYR A CA 1
ATOM 689 C C . TYR A 1 90 ? 6.409 2.737 -3.742 1.00 98.44 90 TYR A C 1
ATOM 691 O O . TYR A 1 90 ? 6.910 3.102 -4.807 1.00 98.44 90 TYR A O 1
ATOM 699 N N . ARG A 1 91 ? 6.635 1.511 -3.246 1.00 98.50 91 ARG A N 1
ATOM 700 C CA . ARG A 1 91 ? 7.496 0.522 -3.919 1.00 98.50 91 ARG A CA 1
ATOM 701 C C . ARG A 1 91 ? 6.970 0.149 -5.299 1.00 98.50 91 ARG A C 1
ATOM 703 O O . ARG A 1 91 ? 7.744 0.073 -6.248 1.00 98.50 91 ARG A O 1
ATOM 710 N N . TYR A 1 92 ? 5.662 -0.057 -5.419 1.00 98.56 92 TYR A N 1
ATOM 711 C CA . TYR A 1 92 ? 5.024 -0.350 -6.694 1.00 98.56 92 TYR A CA 1
ATOM 712 C C . TYR A 1 92 ? 5.228 0.787 -7.704 1.00 98.56 92 TYR A C 1
ATOM 714 O O . TYR A 1 92 ? 5.615 0.526 -8.842 1.00 98.56 92 TYR A O 1
ATOM 722 N N . ALA A 1 93 ? 5.037 2.043 -7.293 1.00 98.50 93 ALA A N 1
ATOM 723 C CA . ALA A 1 93 ? 5.261 3.203 -8.152 1.00 98.50 93 ALA A CA 1
ATOM 724 C C . ALA A 1 93 ? 6.725 3.305 -8.615 1.00 98.50 93 ALA A C 1
ATOM 726 O O . ALA A 1 93 ? 6.977 3.530 -9.800 1.00 98.50 93 ALA A O 1
ATOM 727 N N . ALA A 1 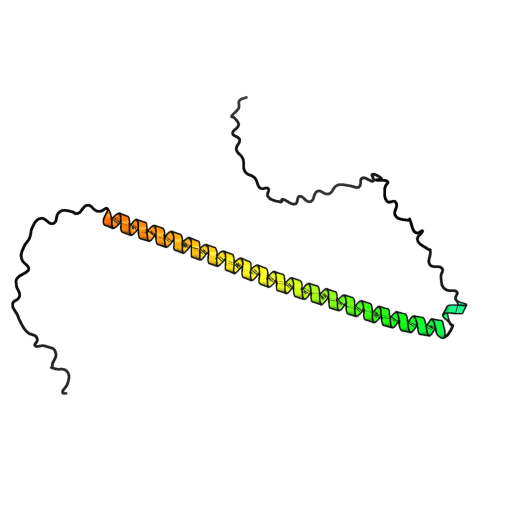94 ? 7.681 3.069 -7.711 1.00 98.56 94 ALA A N 1
ATOM 728 C CA . ALA A 1 94 ? 9.102 3.037 -8.044 1.00 98.56 94 ALA A CA 1
ATOM 729 C C . ALA A 1 94 ? 9.426 1.927 -9.059 1.00 98.56 94 ALA A C 1
ATOM 731 O O . ALA A 1 94 ? 10.062 2.187 -10.076 1.00 98.56 94 ALA A O 1
ATOM 732 N N . HIS A 1 95 ? 8.932 0.706 -8.836 1.00 98.69 95 HIS A N 1
ATOM 733 C CA . HIS A 1 95 ? 9.135 -0.408 -9.766 1.00 98.69 95 HIS A CA 1
ATOM 734 C C . HIS A 1 95 ? 8.502 -0.143 -11.131 1.00 98.69 95 HIS A C 1
ATOM 736 O O . HIS A 1 95 ? 9.125 -0.408 -12.155 1.00 98.69 95 HIS A O 1
ATOM 742 N N . LYS A 1 96 ? 7.289 0.417 -11.161 1.00 98.62 96 LYS A N 1
ATOM 743 C CA . LYS A 1 96 ? 6.629 0.807 -12.409 1.00 98.62 96 LYS A CA 1
ATOM 744 C C . LYS A 1 96 ? 7.484 1.805 -13.190 1.00 98.62 96 LYS A C 1
ATOM 746 O O . LYS A 1 96 ? 7.648 1.642 -14.392 1.00 98.62 96 LYS A O 1
ATOM 751 N N . ASN A 1 97 ? 8.050 2.803 -12.511 1.00 98.56 97 ASN A N 1
ATOM 752 C CA . ASN A 1 97 ? 8.928 3.784 -13.139 1.00 98.56 97 ASN A CA 1
ATOM 753 C C . ASN A 1 97 ? 10.194 3.129 -13.719 1.00 98.56 97 ASN A C 1
ATOM 755 O O . ASN A 1 97 ? 10.512 3.366 -14.880 1.00 98.56 97 ASN A O 1
ATOM 759 N N . ILE A 1 98 ? 10.848 2.246 -12.956 1.00 98.62 98 ILE A N 1
ATOM 760 C CA . ILE A 1 98 ? 12.020 1.487 -13.424 1.00 98.62 98 ILE A CA 1
ATOM 761 C C . ILE A 1 98 ? 11.679 0.679 -14.680 1.00 98.62 98 ILE A C 1
ATOM 763 O O . ILE A 1 98 ? 12.420 0.722 -15.656 1.00 98.62 98 ILE A O 1
ATOM 767 N N . ILE A 1 99 ? 10.545 -0.026 -14.686 1.00 98.69 99 ILE A N 1
ATOM 768 C CA . ILE A 1 99 ? 10.103 -0.810 -15.848 1.00 98.69 99 ILE A CA 1
ATOM 769 C C . ILE A 1 99 ? 9.901 0.091 -17.072 1.00 98.69 99 ILE A C 1
ATOM 771 O O . ILE A 1 99 ? 10.341 -0.267 -18.163 1.00 98.69 99 ILE A O 1
ATOM 775 N N . CYS A 1 100 ? 9.281 1.264 -16.908 1.00 98.56 100 CYS A N 1
ATOM 776 C CA . CYS A 1 100 ? 9.132 2.220 -18.007 1.00 98.56 100 CYS A CA 1
ATOM 777 C C . CYS A 1 100 ? 10.493 2.656 -18.569 1.00 98.56 100 CYS A C 1
ATOM 779 O O . CYS A 1 100 ? 10.696 2.570 -19.776 1.00 98.56 100 CYS A O 1
ATOM 781 N N . GLN A 1 101 ? 11.439 3.037 -17.704 1.00 98.69 101 GLN A N 1
ATOM 782 C CA . GLN A 1 101 ? 12.780 3.449 -18.134 1.00 98.69 101 GLN A CA 1
ATOM 783 C C . GLN A 1 101 ? 13.517 2.328 -18.878 1.00 98.69 101 GLN A C 1
ATOM 785 O O . GLN A 1 101 ? 14.136 2.566 -19.912 1.00 98.69 101 GLN A O 1
ATOM 790 N N . LEU A 1 102 ? 13.434 1.089 -18.387 1.00 98.69 102 LEU A N 1
ATOM 791 C CA . LEU A 1 102 ? 14.064 -0.055 -19.049 1.00 98.69 102 LEU A CA 1
ATOM 792 C C . LEU A 1 102 ? 13.473 -0.306 -20.440 1.00 98.69 102 LEU A C 1
ATOM 794 O O . LEU A 1 102 ? 14.220 -0.582 -21.377 1.00 98.69 102 LEU A O 1
ATOM 798 N N . ASN A 1 103 ? 12.155 -0.171 -20.594 1.00 98.56 103 ASN A N 1
ATOM 799 C CA . ASN A 1 103 ? 11.501 -0.307 -21.894 1.00 98.56 103 ASN A CA 1
ATOM 800 C C . ASN A 1 103 ? 11.930 0.792 -22.877 1.00 98.56 103 ASN A C 1
ATOM 802 O O . ASN A 1 103 ? 12.135 0.506 -24.058 1.00 98.56 103 ASN A O 1
ATOM 806 N N . GLU A 1 104 ? 12.096 2.029 -22.405 1.00 98.44 104 GLU A N 1
ATOM 807 C CA . GLU A 1 104 ? 12.617 3.136 -23.217 1.00 98.44 104 GLU A CA 1
ATOM 808 C C . GLU A 1 104 ? 14.052 2.861 -23.679 1.00 98.44 104 GLU A C 1
ATOM 810 O O . GLU A 1 104 ? 14.347 2.979 -24.870 1.00 98.44 104 GLU A O 1
ATOM 815 N N . ILE A 1 105 ? 14.924 2.410 -22.770 1.00 98.50 105 ILE A N 1
ATOM 816 C CA . ILE A 1 105 ? 16.310 2.041 -23.092 1.00 98.50 105 ILE A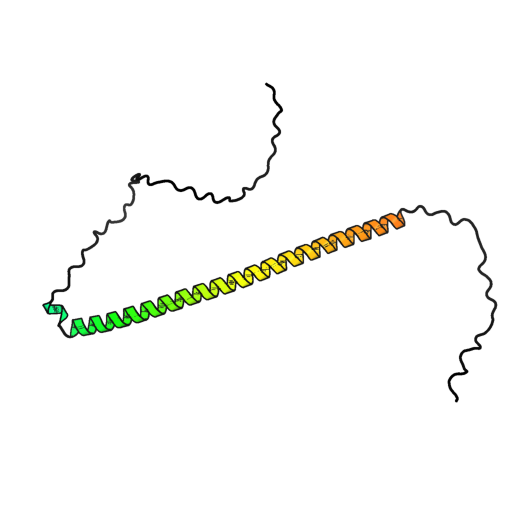 CA 1
ATOM 817 C C . ILE A 1 105 ? 16.331 0.935 -24.145 1.00 98.50 105 ILE A C 1
ATOM 819 O O . ILE A 1 105 ? 16.937 1.117 -25.198 1.00 98.50 105 ILE A O 1
ATOM 823 N N . LEU A 1 106 ? 15.615 -0.168 -23.913 1.00 98.56 106 LEU A N 1
ATOM 824 C CA . LEU A 1 106 ? 15.548 -1.297 -24.846 1.00 98.56 106 LEU A CA 1
ATOM 825 C C . LEU A 1 106 ? 15.059 -0.872 -26.236 1.00 98.56 106 LEU A C 1
ATOM 827 O O . LEU A 1 106 ? 15.616 -1.294 -27.249 1.00 98.56 106 LEU A O 1
ATOM 831 N N . SER A 1 107 ? 14.045 -0.006 -26.291 1.00 98.50 107 SER A N 1
ATOM 832 C CA . SER A 1 107 ? 13.503 0.501 -27.556 1.00 98.50 107 SER A CA 1
ATOM 8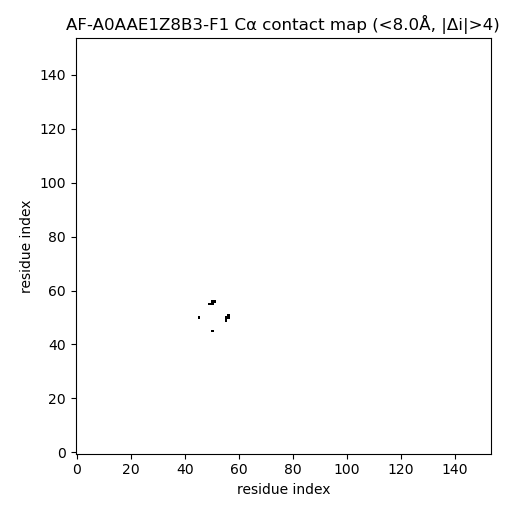33 C C . SER A 1 107 ? 14.508 1.397 -28.281 1.00 98.50 107 SER A C 1
ATOM 835 O O . SER A 1 107 ? 14.722 1.248 -29.485 1.00 98.50 107 SER A O 1
ATOM 837 N N . SER A 1 108 ? 15.165 2.304 -27.553 1.00 98.44 108 SER A N 1
ATOM 838 C CA . SER A 1 108 ? 16.184 3.195 -28.118 1.00 98.44 108 SER A CA 1
ATOM 839 C C . SER A 1 108 ? 17.411 2.430 -28.620 1.00 98.44 108 SER A C 1
ATOM 841 O O . SER A 1 108 ? 17.924 2.730 -29.698 1.00 98.44 108 SER A O 1
ATOM 843 N N . GLU A 1 109 ? 17.836 1.387 -27.903 1.00 98.44 109 GLU A N 1
ATOM 844 C CA . GLU A 1 109 ? 18.934 0.518 -28.313 1.00 98.44 109 GLU A CA 1
ATOM 845 C C . GLU A 1 109 ? 18.582 -0.262 -29.584 1.00 98.44 109 GLU A C 1
ATOM 847 O O . GLU A 1 109 ? 19.381 -0.308 -30.523 1.00 98.44 109 GLU A O 1
ATOM 852 N N . ALA A 1 110 ? 17.379 -0.839 -29.652 1.00 98.12 110 ALA A N 1
ATOM 853 C CA . ALA A 1 110 ? 16.908 -1.536 -30.845 1.00 98.12 110 ALA A CA 1
ATOM 854 C C . ALA A 1 110 ? 16.899 -0.607 -32.071 1.00 98.12 110 ALA A C 1
ATOM 856 O O . ALA A 1 110 ? 17.392 -0.985 -33.137 1.00 98.12 110 ALA A O 1
ATOM 857 N N . GLN A 1 111 ? 16.425 0.632 -31.906 1.00 98.38 111 GLN A N 1
ATOM 858 C CA . GLN A 1 111 ? 16.437 1.632 -32.972 1.00 98.38 111 GLN A CA 1
ATOM 859 C C . GLN A 1 111 ? 17.863 2.027 -33.381 1.00 98.38 111 GLN A C 1
ATOM 861 O O . GLN A 1 111 ? 18.154 2.133 -34.572 1.00 98.38 111 GLN A O 1
ATOM 866 N N . ALA A 1 112 ? 18.771 2.217 -32.421 1.00 98.12 112 ALA A N 1
ATOM 867 C CA . ALA A 1 112 ? 20.168 2.538 -32.703 1.00 98.12 112 ALA A CA 1
ATOM 868 C C . ALA A 1 112 ? 20.856 1.417 -33.498 1.00 98.12 112 ALA A C 1
ATOM 870 O O . ALA A 1 112 ? 21.551 1.693 -34.477 1.00 98.12 112 ALA A O 1
ATOM 871 N N . ARG A 1 113 ? 20.604 0.151 -33.137 1.00 98.06 113 ARG A N 1
ATOM 872 C CA . ARG A 1 113 ? 21.105 -1.020 -33.873 1.00 98.06 113 ARG A CA 1
ATOM 873 C C . ARG A 1 113 ? 20.563 -1.066 -35.299 1.00 98.06 113 ARG A C 1
ATOM 875 O O . ARG A 1 113 ? 21.336 -1.296 -36.226 1.00 98.06 113 ARG A O 1
ATOM 882 N N . LEU A 1 114 ? 19.268 -0.811 -35.487 1.00 97.88 114 LEU A N 1
ATOM 883 C CA . LEU A 1 114 ? 18.653 -0.763 -36.815 1.00 97.88 114 LEU A CA 1
ATOM 884 C C . LEU A 1 114 ? 19.256 0.353 -37.680 1.00 97.88 114 LEU A C 1
ATOM 886 O O . LEU A 1 114 ? 19.611 0.122 -38.836 1.00 97.88 114 LEU A O 1
ATOM 890 N N . ASN A 1 115 ? 19.419 1.550 -37.114 1.00 97.69 115 ASN A N 1
ATOM 891 C CA . ASN A 1 115 ? 20.037 2.682 -37.803 1.00 97.69 115 ASN A CA 1
ATOM 892 C C . ASN A 1 115 ? 21.479 2.357 -38.216 1.00 97.69 115 ASN A C 1
ATOM 894 O O . ASN A 1 115 ? 21.862 2.608 -39.356 1.00 97.69 115 ASN A O 1
ATOM 898 N N . PHE A 1 116 ? 22.259 1.751 -37.318 1.00 97.50 116 PHE A N 1
ATOM 899 C CA . PHE A 1 116 ? 23.634 1.345 -37.599 1.00 97.50 116 PHE A CA 1
ATOM 900 C C . PHE A 1 116 ? 23.709 0.288 -38.709 1.00 97.50 116 PHE A C 1
ATOM 902 O O . PHE A 1 116 ? 24.497 0.426 -39.642 1.00 97.50 116 PHE A O 1
ATOM 909 N N . GLN A 1 117 ? 22.847 -0.733 -38.672 1.00 96.69 117 GLN A N 1
ATOM 910 C CA . GLN A 1 117 ? 22.760 -1.730 -39.745 1.00 96.69 117 GLN A CA 1
ATOM 911 C C . GLN A 1 117 ? 22.374 -1.103 -41.089 1.00 96.69 117 GLN A C 1
ATOM 913 O O . GLN A 1 117 ? 22.950 -1.447 -42.118 1.00 96.69 117 GLN A O 1
ATOM 918 N N . THR A 1 118 ? 21.442 -0.148 -41.078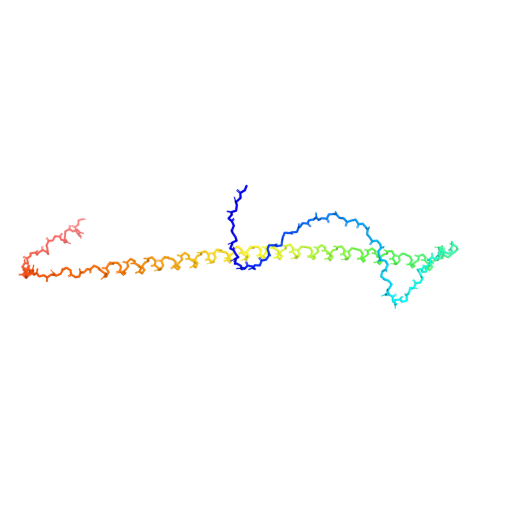 1.00 95.44 118 THR A N 1
ATOM 919 C CA . THR A 1 118 ? 21.026 0.586 -42.281 1.00 95.44 118 THR A CA 1
ATOM 920 C C . THR A 1 118 ? 22.189 1.388 -42.867 1.00 95.44 118 THR A C 1
ATOM 922 O O . THR A 1 118 ? 22.412 1.359 -44.077 1.00 95.44 118 THR A O 1
ATOM 925 N N . GLN A 1 119 ? 22.975 2.057 -42.017 1.00 94.44 119 GLN A N 1
ATOM 926 C CA . GLN A 1 119 ? 24.180 2.775 -42.439 1.00 94.44 119 GLN A CA 1
ATOM 927 C C . GLN A 1 119 ? 25.213 1.826 -43.057 1.00 94.44 119 GLN A C 1
ATOM 929 O O . GLN A 1 119 ? 25.697 2.098 -44.154 1.00 94.44 119 GLN A O 1
ATOM 934 N N . LEU A 1 120 ? 25.500 0.686 -42.419 1.00 94.19 120 LEU A N 1
ATOM 935 C CA . LEU A 1 120 ? 26.419 -0.317 -42.969 1.00 94.19 120 LEU A CA 1
ATOM 936 C C . LEU A 1 120 ? 25.971 -0.823 -44.344 1.00 94.19 120 LEU A C 1
ATOM 938 O O . LEU A 1 120 ? 26.775 -0.856 -45.275 1.00 94.19 120 LEU A O 1
ATOM 942 N N . ALA A 1 121 ? 24.689 -1.160 -44.491 1.00 92.38 121 ALA A N 1
ATOM 943 C CA . ALA A 1 121 ? 24.140 -1.613 -45.764 1.00 92.38 121 ALA A CA 1
ATOM 944 C C . ALA A 1 121 ? 24.246 -0.532 -46.853 1.00 92.38 121 ALA A C 1
ATOM 946 O O . ALA A 1 121 ? 24.569 -0.846 -47.994 1.00 92.38 121 ALA A O 1
ATOM 947 N N . SER A 1 122 ? 24.033 0.743 -46.508 1.00 89.75 122 SER A N 1
ATOM 948 C CA . SER A 1 122 ? 24.165 1.850 -47.465 1.00 89.75 122 SER A CA 1
ATOM 949 C C . SER A 1 122 ? 25.598 2.054 -47.968 1.00 89.75 122 SER A C 1
ATOM 951 O O . SER A 1 122 ? 25.788 2.360 -49.141 1.00 89.75 122 SER A O 1
ATOM 953 N N . VAL A 1 123 ? 26.605 1.831 -47.115 1.00 86.94 123 VAL A N 1
ATOM 954 C CA . VAL A 1 123 ? 28.024 1.898 -47.501 1.00 86.94 123 VAL A CA 1
ATOM 955 C C . VAL A 1 123 ? 28.405 0.706 -48.380 1.00 86.94 123 VAL A C 1
ATOM 957 O O . VAL A 1 123 ? 29.109 0.882 -49.366 1.00 86.94 123 VAL A O 1
ATOM 960 N N . GLN A 1 124 ? 27.908 -0.494 -48.068 1.00 79.31 124 GLN A N 1
ATOM 961 C CA . GLN A 1 124 ? 28.149 -1.702 -48.871 1.00 79.31 124 GLN A CA 1
ATOM 962 C C . GLN A 1 124 ? 27.419 -1.697 -50.221 1.00 79.31 124 GLN A C 1
ATOM 964 O O . GLN A 1 124 ? 27.837 -2.388 -51.143 1.00 79.31 124 GLN A O 1
ATOM 969 N N . ALA A 1 125 ? 26.326 -0.942 -50.343 1.00 72.44 125 ALA A N 1
ATOM 970 C CA . ALA A 1 125 ? 25.571 -0.793 -51.584 1.00 72.44 125 ALA A CA 1
ATOM 971 C C . ALA A 1 125 ? 26.182 0.233 -52.557 1.00 72.44 125 ALA A C 1
ATOM 973 O O . ALA A 1 125 ? 25.656 0.405 -53.660 1.00 72.44 125 ALA A O 1
ATOM 974 N N . LEU A 1 126 ? 27.270 0.918 -52.177 1.00 65.38 126 LEU A N 1
ATOM 975 C CA . LEU A 1 126 ? 28.064 1.681 -53.134 1.00 65.38 126 LEU A CA 1
ATOM 976 C C . LEU A 1 126 ? 28.667 0.686 -54.136 1.00 65.38 126 LEU A C 1
ATOM 978 O O . LEU A 1 126 ? 29.316 -0.269 -53.710 1.00 65.38 126 LEU A O 1
ATOM 982 N N . PRO A 1 127 ? 28.435 0.853 -55.449 1.00 58.19 127 PRO A N 1
ATOM 983 C CA . PRO A 1 127 ? 29.040 -0.030 -56.431 1.00 58.19 127 PRO A CA 1
ATOM 984 C C . PRO A 1 127 ? 30.556 0.077 -56.296 1.00 58.19 127 PRO A C 1
ATOM 986 O O . PRO A 1 127 ? 31.069 1.191 -56.162 1.00 58.19 127 PRO A O 1
ATOM 989 N N . ASP A 1 128 ? 31.256 -1.060 -56.359 1.00 58.84 128 ASP A N 1
ATOM 990 C CA . ASP A 1 128 ? 32.700 -1.090 -56.568 1.00 58.84 128 ASP A CA 1
ATOM 991 C C . ASP A 1 128 ? 32.985 -0.258 -57.819 1.00 58.84 128 ASP A C 1
ATOM 993 O O . ASP A 1 128 ? 32.840 -0.719 -58.956 1.00 58.84 128 ASP A O 1
ATOM 997 N N . SER A 1 129 ? 33.341 1.011 -57.624 1.00 53.41 129 SER A N 1
ATOM 998 C CA . SER A 1 129 ? 33.878 1.839 -58.683 1.00 53.41 129 SER A CA 1
ATOM 999 C C . SER A 1 129 ? 35.274 1.300 -58.939 1.00 53.41 129 SER A C 1
ATOM 1001 O O . SER A 1 129 ? 36.241 1.754 -58.335 1.00 53.41 129 SER A O 1
ATOM 1003 N N . SER A 1 130 ? 35.318 0.244 -59.752 1.00 49.97 130 SER A N 1
ATOM 1004 C CA . SER A 1 130 ? 36.411 -0.173 -60.618 1.00 49.97 130 SER A CA 1
ATOM 1005 C C . SER A 1 130 ? 37.699 0.610 -60.363 1.00 49.97 130 SER A C 1
ATOM 1007 O O . SER A 1 130 ? 37.961 1.614 -61.027 1.00 49.97 130 SER A O 1
ATOM 1009 N N . ILE A 1 131 ? 38.518 0.123 -59.428 1.00 51.66 131 ILE A N 1
ATOM 1010 C CA . ILE A 1 131 ? 39.959 0.368 -59.464 1.00 51.66 131 ILE A CA 1
ATOM 1011 C C . ILE A 1 131 ? 40.464 -0.367 -60.708 1.00 51.66 131 ILE A C 1
ATOM 1013 O O . ILE 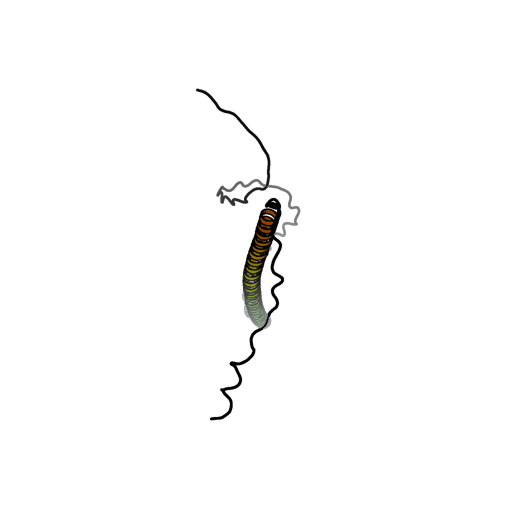A 1 131 ? 40.761 -1.559 -60.690 1.00 51.66 131 ILE A O 1
ATOM 1017 N N . MET A 1 132 ? 40.460 0.348 -61.827 1.00 51.97 132 MET A N 1
ATOM 1018 C CA . MET A 1 132 ? 41.426 0.135 -62.888 1.00 51.97 132 MET A CA 1
ATOM 1019 C C . MET A 1 132 ? 42.473 1.235 -62.741 1.00 51.97 132 MET A C 1
ATOM 1021 O O . MET A 1 132 ? 42.132 2.406 -62.590 1.00 51.97 132 MET A O 1
ATOM 1025 N N . ASP A 1 133 ? 43.725 0.791 -62.776 1.00 46.41 133 ASP A N 1
ATOM 1026 C CA . ASP A 1 133 ? 44.946 1.565 -62.971 1.00 46.41 133 ASP A CA 1
ATOM 1027 C C . ASP A 1 133 ? 45.408 2.452 -61.806 1.00 46.41 133 ASP A C 1
ATOM 1029 O O . ASP A 1 133 ? 45.018 3.607 -61.655 1.00 46.41 133 ASP A O 1
ATOM 1033 N N . SER A 1 134 ? 46.400 1.969 -61.056 1.00 44.41 134 SER A N 1
ATOM 1034 C CA . SER A 1 134 ? 47.785 2.409 -61.296 1.00 44.41 134 SER A CA 1
ATOM 1035 C C . SER A 1 134 ? 48.740 1.732 -60.316 1.00 44.41 134 SER A C 1
ATOM 1037 O O . SER A 1 134 ? 48.655 1.888 -59.098 1.00 44.41 134 SER A O 1
ATOM 1039 N N . GLU A 1 135 ? 49.662 0.977 -60.899 1.00 53.31 135 GLU A N 1
ATOM 1040 C CA . GLU A 1 135 ? 50.926 0.551 -60.314 1.00 53.31 135 GLU A CA 1
ATOM 1041 C C . GLU A 1 135 ? 51.694 1.750 -59.718 1.00 53.31 135 GLU A C 1
ATOM 1043 O O . GLU A 1 135 ? 51.455 2.896 -60.098 1.00 53.31 135 GLU A O 1
ATOM 1048 N N . ASN A 1 136 ? 52.683 1.446 -58.865 1.00 48.88 136 ASN A N 1
ATOM 1049 C CA . ASN A 1 136 ? 53.765 2.323 -58.384 1.00 48.88 136 ASN A CA 1
ATOM 1050 C C . ASN A 1 136 ? 53.656 2.848 -56.935 1.00 48.88 136 ASN A C 1
ATOM 1052 O O . ASN A 1 136 ? 53.469 4.038 -56.699 1.00 48.88 136 ASN A O 1
ATOM 1056 N N . TRP A 1 137 ? 53.925 1.969 -55.961 1.00 44.06 137 TRP A N 1
ATOM 1057 C CA . TRP A 1 137 ? 54.496 2.373 -54.660 1.00 44.06 137 TRP A CA 1
ATOM 1058 C C . TRP A 1 137 ? 55.780 1.611 -54.304 1.00 44.06 137 TRP A C 1
ATOM 1060 O O . TRP A 1 137 ? 56.242 1.647 -53.165 1.00 44.06 137 TRP A O 1
ATOM 1070 N N . GLU A 1 138 ? 56.420 0.970 -55.284 1.00 46.16 138 GLU A N 1
ATOM 1071 C CA . GLU A 1 138 ? 57.751 0.400 -55.096 1.00 46.16 138 GLU A CA 1
ATOM 1072 C C . GLU A 1 138 ? 58.810 1.502 -55.266 1.00 46.16 138 GLU A C 1
ATOM 1074 O O . GLU A 1 138 ? 59.477 1.638 -56.288 1.00 46.16 138 GLU A O 1
ATOM 1079 N N . LYS A 1 139 ? 58.943 2.344 -54.237 1.00 45.56 139 LYS A N 1
ATOM 1080 C CA . LYS A 1 139 ? 60.162 3.125 -54.007 1.00 45.56 139 LYS A CA 1
ATOM 1081 C C . LYS A 1 139 ? 60.492 3.160 -52.519 1.00 45.56 139 LYS A C 1
ATOM 1083 O O . LYS A 1 139 ? 60.393 4.173 -51.839 1.00 45.56 139 LYS A O 1
ATOM 1088 N N . VAL A 1 140 ? 60.893 1.989 -52.038 1.00 48.34 140 VAL A N 1
ATOM 1089 C CA . VAL A 1 140 ? 61.758 1.820 -50.869 1.00 48.34 140 VAL A CA 1
ATOM 1090 C C . VAL A 1 140 ? 63.150 2.330 -51.252 1.00 48.34 140 VAL A C 1
ATOM 1092 O O . VAL A 1 140 ? 63.843 1.631 -51.978 1.00 48.34 140 VAL A O 1
ATOM 1095 N N . VAL A 1 141 ? 63.528 3.536 -50.807 1.00 38.34 141 VAL A N 1
ATOM 1096 C CA . VAL A 1 141 ? 64.912 4.073 -50.687 1.00 38.34 141 VAL A CA 1
ATOM 1097 C C . VAL A 1 141 ? 64.832 5.238 -49.674 1.00 38.34 141 VAL A C 1
ATOM 1099 O O . VAL A 1 141 ? 64.311 6.294 -50.016 1.00 38.34 141 VAL A O 1
ATOM 1102 N N . THR A 1 142 ? 64.961 4.964 -48.370 1.00 44.03 142 THR A N 1
ATOM 1103 C CA . THR A 1 142 ? 66.130 5.251 -47.495 1.00 44.03 142 THR A CA 1
ATOM 1104 C C . THR A 1 142 ? 66.524 6.727 -47.363 1.00 44.03 142 THR A C 1
ATOM 1106 O O . THR A 1 142 ? 67.130 7.256 -48.288 1.00 44.03 142 THR A O 1
ATOM 1109 N N . THR A 1 143 ? 66.265 7.303 -46.183 1.00 41.56 143 THR A N 1
ATOM 1110 C CA . THR A 1 143 ? 67.126 8.233 -45.407 1.00 41.56 143 THR A CA 1
ATOM 1111 C C . THR A 1 143 ? 66.484 8.357 -44.009 1.00 41.56 143 THR A C 1
ATOM 1113 O O . THR A 1 143 ? 65.355 8.830 -43.921 1.00 41.56 143 THR A O 1
ATOM 1116 N N . GLU A 1 144 ? 67.019 7.658 -42.995 1.00 45.91 144 GLU A N 1
ATOM 1117 C CA . GLU A 1 144 ? 67.774 8.274 -41.870 1.00 45.91 144 GLU A CA 1
ATOM 1118 C C . GLU A 1 144 ? 66.801 8.985 -40.895 1.00 45.91 144 GLU A C 1
ATOM 1120 O O . GLU A 1 144 ? 66.353 10.088 -41.166 1.00 45.91 144 GLU A O 1
ATOM 1125 N N . ASP A 1 145 ? 66.259 8.384 -39.826 1.00 47.59 145 ASP A N 1
ATOM 1126 C CA . ASP A 1 145 ? 66.878 7.651 -38.697 1.00 47.59 145 ASP A CA 1
ATOM 1127 C C . ASP A 1 145 ? 67.996 8.414 -37.955 1.00 47.59 145 ASP A C 1
ATOM 1129 O O . ASP A 1 145 ? 68.834 7.806 -37.296 1.00 47.59 145 ASP A O 1
ATOM 1133 N N . GLU A 1 146 ? 67.990 9.753 -37.999 1.00 51.91 146 GLU A N 1
ATOM 1134 C CA . GLU A 1 146 ? 69.066 10.551 -37.387 1.00 51.91 146 GLU A CA 1
ATOM 1135 C C . GLU A 1 146 ? 68.616 11.872 -36.725 1.00 51.91 146 GLU A C 1
ATOM 1137 O O . GLU A 1 146 ? 69.262 12.898 -36.890 1.00 51.91 146 GLU A O 1
ATOM 1142 N N . GLU A 1 147 ? 67.517 11.894 -35.952 1.00 50.00 147 GLU A N 1
ATOM 1143 C CA . GLU A 1 147 ? 67.141 13.137 -35.234 1.00 50.00 147 GLU A CA 1
ATOM 1144 C C . GLU A 1 147 ? 66.448 12.967 -33.863 1.00 50.00 147 GLU A C 1
ATOM 1146 O O . GLU A 1 147 ? 65.700 13.842 -33.433 1.00 50.00 147 GLU A O 1
ATOM 1151 N N . LEU A 1 148 ? 66.679 11.867 -33.127 1.00 47.78 148 LEU A N 1
ATOM 1152 C CA . LEU A 1 148 ? 66.092 11.685 -31.780 1.00 47.78 148 LEU A CA 1
ATOM 1153 C C . LEU A 1 148 ? 67.047 11.137 -30.695 1.00 47.78 148 LEU A C 1
ATOM 1155 O O . LEU A 1 148 ? 66.579 10.554 -29.719 1.00 47.78 148 LEU A O 1
ATOM 1159 N N . GLU A 1 149 ? 68.361 11.373 -30.795 1.00 52.12 149 GLU A N 1
ATOM 1160 C CA . GLU A 1 149 ? 69.321 11.091 -29.699 1.00 52.12 149 GLU A CA 1
ATOM 1161 C C . GLU A 1 149 ? 70.024 12.335 -29.108 1.00 52.12 149 GLU A C 1
ATOM 1163 O O . GLU A 1 149 ? 71.039 12.212 -28.434 1.00 52.12 149 GLU A O 1
ATOM 1168 N N . GLU A 1 150 ? 69.462 13.542 -29.247 1.00 54.06 150 GLU A N 1
ATOM 1169 C CA . GLU A 1 150 ? 70.017 14.759 -28.613 1.00 54.06 150 GLU A CA 1
ATOM 1170 C C . GLU A 1 150 ? 69.113 15.339 -27.505 1.00 54.06 150 GLU A C 1
ATOM 1172 O O . GLU A 1 150 ? 68.893 16.542 -27.433 1.00 54.06 150 GLU A O 1
ATOM 1177 N N . ILE A 1 151 ? 68.539 14.502 -26.626 1.00 53.78 151 ILE A N 1
ATOM 1178 C CA . ILE A 1 151 ? 67.844 14.983 -25.406 1.00 53.78 151 ILE A CA 1
ATOM 1179 C C . ILE A 1 151 ? 68.078 14.042 -24.210 1.00 53.78 151 ILE A C 1
ATOM 1181 O O . ILE A 1 151 ? 67.135 13.667 -23.518 1.00 53.78 151 ILE A O 1
ATOM 1185 N N . LEU A 1 152 ? 69.323 13.626 -23.943 1.00 48.91 152 LEU A N 1
ATOM 1186 C CA . LEU A 1 152 ? 69.636 12.900 -22.697 1.00 48.91 152 LEU A CA 1
ATOM 1187 C C . LEU A 1 152 ? 71.028 13.159 -22.091 1.00 48.91 152 LEU A C 1
ATOM 1189 O O . LEU A 1 152 ? 71.447 12.397 -21.227 1.00 48.91 152 LEU A O 1
ATOM 1193 N N . GLU A 1 153 ? 71.709 14.256 -22.440 1.00 57.59 153 GLU A N 1
ATOM 1194 C CA . GLU A 1 153 ? 72.917 14.687 -21.713 1.00 57.59 153 GLU A CA 1
ATOM 1195 C C . GLU A 1 153 ? 73.137 16.212 -21.798 1.00 57.59 153 GLU A C 1
ATOM 1197 O O . GLU A 1 153 ? 73.896 16.722 -22.621 1.00 57.59 153 GLU A O 1
ATOM 1202 N N . SER A 1 154 ? 72.442 16.968 -20.941 1.00 48.91 154 SER A N 1
ATOM 1203 C CA . SER A 1 154 ? 72.842 18.310 -20.471 1.00 48.91 154 SER A CA 1
ATOM 1204 C C . SER A 1 154 ? 72.165 18.647 -19.149 1.00 48.91 154 SER A C 1
ATOM 1206 O O . SER A 1 154 ? 70.930 18.468 -19.058 1.00 48.91 154 SER A O 1
#

Foldseek 3Di:
DDDDDDDDDDDDDDDPPPDPDDDDDDDDDPPDDPDPPPPPPDPDDDDPVVCPDPVNVVVVVVVVVVVVVVVVVVVVVVVVVVVVVVVVVVVVVVVVVVVVVVVVVVVVVVVVVVVVVVVVVVVVPPPPPDPDDDDDPPDPDDDDDDDPPPPDDD

Organism: Schistosoma mekongi (NCBI:txid38744)

InterPro domains:
  IPR046347 Basic-leucine zipper domain superfamily [SSF57959] (55-106)

Sequence (154 aa):
MSAFQDVDSVGSTSDVSIAITSSSASAEGSDCCSSPCRSRKRYECVPESIKTTPNYVSQRIRNRSAVRKFREKSKTTAKRQEDQLELLLYRYAAHKNIICQLNEILSSEAQARLNFQTQLASVQALPDSSIMDSENWEKVVTTEDEELEEILES

Solvent-accessible surface area (backbone atoms only — not comparable to full-atom values): 10448 Å² total; per-residue (Å²): 134,88,92,84,84,91,82,88,82,91,78,87,78,85,79,86,74,85,75,89,75,89,76,79,92,77,94,72,87,79,89,80,73,94,60,83,80,70,72,80,74,77,81,73,78,80,57,72,81,53,63,74,35,68,68,51,44,54,50,50,53,53,49,54,52,52,52,50,54,50,51,53,52,51,52,56,50,51,50,53,52,51,55,52,49,53,53,50,51,53,50,48,52,53,51,53,51,52,53,52,52,52,53,50,50,54,52,52,50,54,50,51,53,51,53,51,52,52,52,53,52,57,61,68,66,51,73,85,77,73,90,70,87,80,87,85,83,91,72,91,74,89,81,81,97,77,86,83,86,88,85,83,86,132